Protein AF-A0A545SQ76-F1 (afdb_monomer_lite)

Structure (mmCIF, N/CA/C/O backbone):
data_AF-A0A545SQ76-F1
#
_entry.id   AF-A0A545SQ76-F1
#
loop_
_atom_site.group_PDB
_atom_site.id
_atom_site.type_symbol
_atom_site.label_atom_id
_atom_site.label_alt_id
_atom_site.label_comp_id
_atom_site.label_asym_id
_atom_site.label_entity_id
_atom_site.label_seq_id
_atom_site.pdbx_PDB_ins_code
_atom_site.Cartn_x
_atom_site.Cartn_y
_atom_site.Cartn_z
_atom_site.occupancy
_atom_site.B_iso_or_equiv
_atom_site.auth_seq_id
_atom_site.auth_comp_id
_atom_site.auth_asym_id
_atom_site.auth_atom_id
_atom_site.pdbx_PDB_model_num
ATOM 1 N N . MET A 1 1 ? -4.099 -61.986 16.069 1.00 35.62 1 MET A N 1
ATOM 2 C CA . MET A 1 1 ? -3.518 -62.789 17.165 1.00 35.62 1 MET A CA 1
ATOM 3 C C . MET A 1 1 ? -3.179 -61.836 18.315 1.00 35.62 1 MET A C 1
ATOM 5 O O . MET A 1 1 ? -2.182 -61.141 18.241 1.00 35.62 1 MET A O 1
ATOM 9 N N . PHE A 1 2 ? -4.076 -61.698 19.299 1.00 33.88 2 PHE A N 1
ATOM 10 C CA . PHE A 1 2 ? -3.768 -61.213 20.669 1.00 33.88 2 PHE A CA 1
ATOM 11 C C . PHE A 1 2 ? -3.064 -62.368 21.419 1.00 33.88 2 PHE A C 1
ATOM 13 O O . PHE A 1 2 ? -3.353 -63.493 20.990 1.00 33.88 2 PHE A O 1
ATOM 20 N N . PRO A 1 3 ? -2.221 -62.209 22.487 1.00 52.69 3 PRO A N 1
ATOM 21 C CA . PRO A 1 3 ? -2.632 -61.621 23.790 1.00 52.69 3 PRO A CA 1
ATOM 22 C C . PRO A 1 3 ? -1.561 -61.035 24.793 1.00 52.69 3 PRO A C 1
ATOM 24 O O . PRO A 1 3 ? -0.446 -61.523 24.884 1.00 52.69 3 PRO A O 1
ATOM 27 N N . TRP A 1 4 ? -2.026 -60.127 25.685 1.00 36.06 4 TRP A N 1
ATOM 28 C CA . TRP A 1 4 ? -1.742 -60.000 27.153 1.00 36.06 4 TRP A CA 1
ATOM 29 C C . TRP A 1 4 ? -0.432 -59.314 27.639 1.00 36.06 4 TRP A C 1
ATOM 31 O O . TRP A 1 4 ? 0.639 -59.558 27.112 1.00 36.06 4 TRP A O 1
ATOM 41 N N . LEU A 1 5 ? -0.466 -58.397 28.630 1.00 44.62 5 LEU A N 1
ATOM 42 C CA . LEU A 1 5 ? -0.703 -58.677 30.062 1.00 44.62 5 LEU A CA 1
ATOM 43 C C . LEU A 1 5 ? -1.605 -57.661 30.808 1.00 44.62 5 LEU A C 1
ATOM 45 O O . LEU A 1 5 ? -1.495 -56.447 30.657 1.00 44.62 5 LEU A O 1
ATOM 49 N N . ARG A 1 6 ? -2.448 -58.220 31.687 1.00 43.47 6 ARG A N 1
ATOM 50 C CA . ARG A 1 6 ? -3.178 -57.592 32.810 1.00 43.47 6 ARG A CA 1
ATOM 51 C C . ARG A 1 6 ? -2.177 -57.318 33.967 1.00 43.47 6 ARG A C 1
ATOM 53 O O . ARG A 1 6 ? -1.110 -57.919 33.978 1.00 43.47 6 ARG A O 1
ATOM 60 N N . THR A 1 7 ? -2.417 -56.477 34.984 1.00 44.91 7 THR A N 1
ATOM 61 C CA . THR A 1 7 ? -3.321 -56.766 36.121 1.00 44.91 7 THR A CA 1
ATOM 62 C C . THR A 1 7 ? -3.531 -55.550 37.052 1.00 44.91 7 THR A C 1
ATOM 64 O O . THR A 1 7 ? -2.580 -54.874 37.415 1.00 44.91 7 THR A O 1
ATOM 67 N N . ALA A 1 8 ? -4.806 -55.371 37.429 1.00 44.75 8 ALA A N 1
ATOM 68 C CA . ALA A 1 8 ? -5.454 -54.835 38.641 1.00 44.75 8 ALA A CA 1
ATOM 69 C C . ALA A 1 8 ? -4.819 -53.751 39.534 1.00 44.75 8 ALA A C 1
ATOM 71 O O . ALA A 1 8 ? -3.734 -53.938 40.060 1.00 44.75 8 ALA A O 1
ATOM 72 N N . PHE A 1 9 ? -5.664 -52.801 39.969 1.00 37.34 9 PHE A N 1
ATOM 73 C CA . PHE A 1 9 ? -5.919 -52.599 41.403 1.00 37.34 9 PHE A CA 1
ATOM 74 C C . PHE A 1 9 ? -7.348 -52.088 41.687 1.00 37.34 9 PHE A C 1
ATOM 76 O O . PHE A 1 9 ? -8.102 -51.723 40.792 1.00 37.34 9 PHE A O 1
ATOM 83 N N . LYS A 1 10 ? -7.718 -52.219 42.960 1.00 37.34 10 LYS A N 1
ATOM 84 C CA . LYS A 1 10 ? -9.042 -52.394 43.571 1.00 37.34 10 LYS A CA 1
ATOM 85 C C . LYS A 1 10 ? -10.012 -51.200 43.558 1.00 37.34 10 LYS A C 1
ATOM 87 O O . LYS A 1 10 ? -9.637 -50.055 43.756 1.00 37.34 10 LYS A O 1
ATOM 92 N N . ARG A 1 11 ? -11.291 -51.596 43.514 1.00 44.66 11 ARG A N 1
ATOM 93 C CA . ARG A 1 11 ? -12.493 -51.058 44.186 1.00 44.66 11 ARG A CA 1
ATOM 94 C C . ARG A 1 11 ? -12.254 -49.974 45.255 1.00 44.66 11 ARG A C 1
ATOM 96 O O . ARG A 1 11 ? -11.696 -50.264 46.310 1.00 44.66 11 ARG A O 1
ATOM 103 N N . GLY A 1 12 ? -12.866 -48.813 45.036 1.00 39.78 12 GLY A N 1
ATOM 104 C CA . GLY A 1 12 ? -13.283 -47.852 46.055 1.00 39.78 12 GLY A CA 1
ATOM 105 C C . GLY A 1 12 ? -14.662 -47.323 45.664 1.00 39.78 12 GLY A C 1
ATOM 106 O O . GLY A 1 12 ? -14.876 -46.945 44.518 1.00 39.78 12 GLY A O 1
ATOM 107 N N . CYS A 1 13 ? -15.618 -47.427 46.576 1.00 40.69 13 CYS A N 1
ATOM 108 C CA . CYS A 1 13 ? -17.040 -47.193 46.363 1.00 40.69 13 CYS A CA 1
ATOM 109 C C . CYS A 1 13 ? -17.429 -45.816 46.932 1.00 40.69 13 CYS A C 1
ATOM 111 O O . CYS A 1 13 ? -16.835 -45.390 47.916 1.00 40.69 13 CYS A O 1
ATOM 113 N N . PHE A 1 14 ? -18.470 -45.210 46.350 1.00 37.41 14 PHE A N 1
ATOM 114 C CA . PHE A 1 14 ? -19.243 -44.051 46.828 1.00 37.41 14 PHE A CA 1
ATOM 115 C C . PHE A 1 14 ? -18.558 -42.675 46.884 1.00 37.41 14 PHE A C 1
ATOM 117 O O . PHE A 1 14 ? -17.822 -42.361 47.808 1.00 37.41 14 PHE A O 1
ATOM 124 N N . LEU A 1 15 ? -18.968 -41.784 45.977 1.00 37.50 15 LEU A N 1
ATOM 125 C CA . LEU A 1 15 ? -19.993 -40.776 46.283 1.00 37.50 15 LEU A CA 1
ATOM 126 C C . LEU A 1 15 ? -20.484 -40.163 44.961 1.00 37.50 15 LEU A C 1
ATOM 128 O O . LEU A 1 15 ? -19.721 -39.536 44.231 1.00 37.50 15 LEU A O 1
ATOM 132 N N . VAL A 1 16 ? -21.759 -40.370 44.637 1.00 44.00 16 VAL A N 1
ATOM 133 C CA . VAL A 1 16 ? -22.433 -39.664 43.542 1.00 44.00 16 VAL A CA 1
ATOM 134 C C . VAL A 1 16 ? -22.817 -38.290 44.075 1.00 44.00 16 VAL A C 1
ATOM 136 O O . VAL A 1 16 ? -23.741 -38.178 44.875 1.00 44.00 16 VAL A O 1
ATOM 139 N N . VAL A 1 17 ? -22.116 -37.250 43.632 1.00 42.38 17 VAL A N 1
ATOM 140 C CA . VAL A 1 17 ? -22.637 -35.882 43.678 1.00 42.38 17 VAL A CA 1
ATOM 141 C C . VAL A 1 17 ? -23.048 -35.541 42.254 1.00 42.38 17 VAL A C 1
ATOM 143 O O . VAL A 1 17 ? -22.218 -35.228 41.404 1.00 42.38 17 VAL A O 1
ATOM 146 N N . ALA A 1 18 ? -24.344 -35.664 41.982 1.00 43.59 18 ALA A N 1
ATOM 147 C CA . ALA A 1 18 ? -24.947 -35.132 40.774 1.00 43.59 18 ALA A CA 1
ATOM 148 C C . ALA A 1 18 ? -24.965 -33.601 40.888 1.00 43.59 18 ALA A C 1
ATOM 150 O O . ALA A 1 18 ? -25.912 -33.021 41.412 1.00 43.59 18 ALA A O 1
ATOM 151 N N . ILE A 1 19 ? -23.903 -32.944 40.422 1.00 44.53 19 ILE A N 1
ATOM 152 C CA . ILE A 1 19 ? -23.970 -31.521 40.094 1.00 44.53 19 ILE A CA 1
ATOM 153 C C . ILE A 1 19 ? -24.447 -31.451 38.649 1.00 44.53 19 ILE A C 1
ATOM 155 O O . ILE A 1 19 ? -23.685 -31.647 37.706 1.00 44.53 19 ILE A O 1
ATOM 159 N N . SER A 1 20 ? -25.747 -31.224 38.496 1.00 47.91 20 SER A N 1
ATOM 160 C CA . SER A 1 20 ? -26.370 -30.877 37.227 1.00 47.91 20 SER A CA 1
ATOM 161 C C . SER A 1 20 ? -25.953 -29.456 36.848 1.00 47.91 20 SER A C 1
ATOM 163 O O . SER A 1 20 ? -26.712 -28.509 37.033 1.00 47.91 20 SER A O 1
ATOM 165 N N . THR A 1 21 ? -24.739 -29.283 36.331 1.00 45.75 21 THR A N 1
ATOM 166 C CA . THR A 1 21 ? -24.439 -28.133 35.483 1.00 45.75 21 THR A CA 1
ATOM 167 C C . THR A 1 21 ? -24.848 -28.518 34.075 1.00 45.75 21 THR A C 1
ATOM 169 O O . THR A 1 21 ? -24.132 -29.196 33.341 1.00 45.75 21 THR A O 1
ATOM 172 N N . THR A 1 22 ? -26.043 -28.084 33.687 1.00 48.94 22 THR A N 1
ATOM 173 C CA . THR A 1 22 ? -26.340 -27.846 32.281 1.00 48.94 22 THR A CA 1
ATOM 174 C C . THR A 1 22 ? -25.307 -26.834 31.794 1.00 48.94 22 THR A C 1
ATOM 176 O O . THR A 1 22 ? -25.507 -25.624 31.897 1.00 48.94 22 THR A O 1
ATOM 179 N N . LEU A 1 23 ? -24.166 -27.324 31.310 1.00 46.34 23 LEU A N 1
ATOM 180 C CA . LEU A 1 23 ? -23.359 -26.611 30.338 1.00 46.34 23 LEU A CA 1
ATOM 181 C C . LEU A 1 23 ? -24.271 -26.493 29.122 1.00 46.34 23 LEU A C 1
ATOM 183 O O . LEU A 1 23 ? -24.299 -27.359 28.255 1.00 46.34 23 LEU A O 1
ATOM 187 N N . GLY A 1 24 ? -25.125 -25.471 29.137 1.00 42.06 24 GLY A N 1
ATOM 188 C CA . GLY A 1 24 ? -25.732 -24.955 27.933 1.00 42.06 24 GLY A CA 1
ATOM 189 C C . GLY A 1 24 ? -24.563 -24.485 27.097 1.00 42.06 24 GLY A C 1
ATOM 190 O O . GLY A 1 24 ? -23.888 -23.522 27.456 1.00 42.06 24 GLY A O 1
ATOM 191 N N . TRP A 1 25 ? -24.266 -25.224 26.036 1.00 45.22 25 TRP A N 1
ATOM 192 C CA . TRP A 1 25 ? -23.389 -24.739 24.991 1.00 45.22 25 TRP A CA 1
ATOM 193 C C . TRP A 1 25 ? -24.169 -23.586 24.378 1.00 45.22 25 TRP A C 1
ATOM 195 O O . TRP A 1 25 ? -25.043 -23.790 23.541 1.00 45.22 25 TRP A O 1
ATOM 205 N N . ALA A 1 26 ? -23.940 -22.379 24.891 1.00 45.69 26 ALA A N 1
ATOM 206 C CA . ALA A 1 26 ? -24.321 -21.175 24.196 1.00 45.69 26 ALA A CA 1
ATOM 207 C C . ALA A 1 26 ? -23.482 -21.184 22.920 1.00 45.69 26 ALA A C 1
ATOM 209 O O . ALA A 1 26 ? -22.328 -20.763 22.904 1.00 45.69 26 ALA A O 1
ATOM 210 N N . THR A 1 27 ? -24.046 -21.754 21.858 1.00 46.34 27 THR A N 1
ATOM 211 C CA . THR A 1 27 ? -23.655 -21.434 20.498 1.00 46.34 27 THR A CA 1
ATOM 212 C C . THR A 1 27 ? -23.908 -19.944 20.370 1.00 46.34 27 THR A C 1
ATOM 214 O O . THR A 1 27 ? -25.040 -19.527 20.132 1.00 46.34 27 THR A O 1
ATOM 217 N N . VAL A 1 28 ? -22.888 -19.131 20.636 1.00 51.94 28 VAL A N 1
ATOM 218 C CA . VAL A 1 28 ? -22.907 -17.741 20.203 1.00 51.94 28 VAL A CA 1
ATOM 219 C C . VAL A 1 28 ? -22.989 -17.847 18.686 1.00 51.94 28 VAL A C 1
ATOM 221 O O . VAL A 1 28 ? -22.061 -18.399 18.088 1.00 51.94 28 VAL A O 1
ATOM 224 N N . PRO A 1 29 ? -24.099 -17.444 18.044 1.00 44.28 29 PRO A N 1
ATOM 225 C CA . PRO A 1 29 ? -24.057 -17.305 16.609 1.00 44.28 29 PRO A CA 1
ATOM 226 C C . PRO A 1 29 ? -22.996 -16.238 16.374 1.00 44.28 29 PRO A C 1
ATOM 228 O O . PRO A 1 29 ? -23.141 -15.104 16.833 1.00 44.28 29 PRO A O 1
ATOM 231 N N . LEU A 1 30 ? -21.894 -16.623 15.730 1.00 43.84 30 LEU A N 1
ATOM 232 C CA . LEU A 1 30 ? -21.011 -15.672 15.083 1.00 43.84 30 LEU A CA 1
ATOM 233 C C . LEU A 1 30 ? -21.893 -15.056 13.997 1.00 43.84 30 LEU A C 1
ATOM 235 O O . LEU A 1 30 ? -22.029 -15.604 12.906 1.00 43.84 30 LEU A O 1
ATOM 239 N N . ALA A 1 31 ? -22.664 -14.037 14.381 1.00 45.66 31 ALA A N 1
ATOM 240 C CA . ALA A 1 31 ? -23.489 -13.292 13.465 1.00 45.66 31 ALA A CA 1
ATOM 241 C C . ALA A 1 31 ? -22.515 -12.810 12.402 1.00 45.66 31 ALA A C 1
ATOM 243 O O . ALA A 1 31 ? -21.579 -12.078 12.724 1.00 45.66 31 ALA A O 1
ATOM 244 N N . ALA A 1 32 ? -22.693 -13.307 11.178 1.00 44.16 32 ALA A N 1
ATOM 245 C CA . ALA A 1 32 ? -22.115 -12.704 9.998 1.00 44.16 32 ALA A CA 1
ATOM 246 C C . ALA A 1 32 ? -22.441 -11.215 10.111 1.00 44.16 32 ALA A C 1
ATOM 248 O O . ALA A 1 32 ? -23.610 -10.832 10.010 1.00 44.16 32 ALA A O 1
ATOM 249 N N . GLN A 1 33 ? -21.450 -10.409 10.497 1.00 47.09 33 GLN A N 1
ATOM 250 C CA . GLN A 1 33 ? -21.622 -8.971 10.561 1.00 47.09 33 GLN A CA 1
ATOM 251 C C . GLN A 1 33 ? -21.964 -8.563 9.135 1.00 47.09 33 GLN A C 1
ATOM 253 O O . GLN A 1 33 ? -21.245 -8.889 8.194 1.00 47.09 33 GLN A O 1
ATOM 258 N N . ALA A 1 34 ? -23.170 -8.029 8.983 1.00 46.03 34 ALA A N 1
ATOM 259 C CA . ALA A 1 34 ? -23.780 -7.800 7.693 1.00 46.03 34 ALA A CA 1
ATOM 260 C C . ALA A 1 34 ? -22.880 -6.899 6.841 1.00 46.03 34 ALA A C 1
ATOM 262 O O . ALA A 1 34 ? -22.374 -5.888 7.322 1.00 46.03 34 ALA A O 1
ATOM 263 N N . ALA A 1 35 ? -22.750 -7.233 5.558 1.00 51.41 35 ALA A N 1
ATOM 264 C CA . ALA A 1 35 ? -22.044 -6.430 4.561 1.00 51.41 35 ALA A CA 1
ATOM 265 C C . ALA A 1 35 ? -22.536 -4.961 4.471 1.00 51.41 35 ALA A C 1
ATOM 267 O O . ALA A 1 35 ? -21.846 -4.124 3.897 1.00 51.41 35 ALA A O 1
ATOM 268 N N . ASP A 1 36 ? -23.686 -4.629 5.073 1.00 53.91 36 ASP A N 1
ATOM 269 C CA . ASP A 1 36 ? -24.273 -3.282 5.124 1.00 53.91 36 ASP A CA 1
ATOM 270 C C . ASP A 1 36 ? -23.586 -2.317 6.117 1.00 53.91 36 ASP A C 1
ATOM 272 O O . ASP A 1 36 ? -23.945 -1.141 6.164 1.00 53.91 36 ASP A O 1
ATOM 276 N N . SER A 1 37 ? -22.620 -2.771 6.929 1.00 77.50 37 SER A N 1
ATOM 277 C CA . SER A 1 37 ? -21.894 -1.906 7.880 1.00 77.50 37 SER A CA 1
ATOM 278 C C . SER A 1 37 ? -20.488 -1.500 7.435 1.00 77.50 37 SER A C 1
ATOM 280 O O . SER A 1 37 ? -19.795 -0.815 8.188 1.00 77.50 37 SER A O 1
ATOM 282 N N . CYS A 1 38 ? -20.037 -1.924 6.253 1.00 86.81 38 CYS A N 1
ATOM 283 C CA . CYS A 1 38 ? -18.713 -1.544 5.774 1.00 86.81 38 CYS A CA 1
ATOM 284 C C . CYS A 1 38 ? -18.670 -0.054 5.393 1.00 86.81 38 CYS A C 1
ATOM 286 O O . CYS A 1 38 ? -19.652 0.479 4.871 1.00 86.81 38 CYS A O 1
ATOM 288 N N . PRO A 1 39 ? -17.541 0.636 5.627 1.00 87.25 39 PRO A N 1
ATOM 289 C CA . PRO A 1 39 ? -17.392 2.011 5.179 1.00 87.25 39 PRO A CA 1
ATOM 290 C C . PRO A 1 39 ? -17.438 2.099 3.643 1.00 87.25 39 PRO A C 1
ATOM 292 O O . PRO A 1 39 ? -16.968 1.201 2.943 1.00 87.25 39 PRO A O 1
ATOM 295 N N . ASP A 1 40 ? -17.980 3.201 3.117 1.00 87.56 40 ASP A N 1
ATOM 296 C CA . ASP A 1 40 ? -18.009 3.486 1.675 1.00 87.56 40 ASP A CA 1
ATOM 297 C C . ASP A 1 40 ? -16.582 3.741 1.160 1.00 87.56 40 ASP A C 1
ATOM 299 O O . ASP A 1 40 ? -16.024 4.824 1.329 1.00 87.56 40 ASP A O 1
ATOM 303 N N . TYR A 1 41 ? -15.958 2.718 0.572 1.00 85.44 41 TYR A N 1
ATOM 304 C CA . TYR A 1 41 ? -14.576 2.782 0.106 1.00 85.44 41 TYR A CA 1
ATOM 305 C C . TYR A 1 41 ? -14.486 3.305 -1.337 1.00 85.44 41 TYR A C 1
ATOM 307 O O . TYR A 1 41 ? -14.623 2.563 -2.314 1.00 85.44 41 TYR A O 1
ATOM 315 N N . ARG A 1 42 ? -14.203 4.603 -1.485 1.00 86.62 42 ARG A N 1
ATOM 316 C CA . ARG A 1 42 ? -14.292 5.319 -2.775 1.00 86.62 42 ARG A CA 1
ATOM 317 C C . ARG A 1 42 ? -13.074 5.189 -3.690 1.00 86.62 42 ARG A C 1
ATOM 319 O O . ARG A 1 42 ? -13.119 5.605 -4.847 1.00 86.62 42 ARG A O 1
ATOM 326 N N . TRP A 1 43 ? -11.990 4.582 -3.213 1.00 87.50 43 TRP A N 1
ATOM 327 C CA . TRP A 1 43 ? -10.702 4.525 -3.919 1.00 87.50 43 TRP A CA 1
ATOM 328 C C . TRP A 1 43 ? -10.463 3.225 -4.692 1.00 87.50 43 TRP A C 1
ATOM 330 O O . TRP A 1 43 ? -9.331 2.923 -5.081 1.00 87.50 43 TRP A O 1
ATOM 340 N N . SER A 1 44 ? -11.513 2.439 -4.946 1.00 84.88 44 SER A N 1
ATOM 341 C CA . SER A 1 44 ? -11.409 1.153 -5.651 1.00 84.88 44 SER A CA 1
ATOM 342 C C . SER A 1 44 ? -10.733 1.281 -7.022 1.00 84.88 44 SER A C 1
ATOM 344 O O . SER A 1 44 ? -9.918 0.439 -7.387 1.00 84.88 44 SER A O 1
ATOM 346 N N . GLY A 1 45 ? -10.969 2.376 -7.754 1.00 82.62 45 GLY A N 1
ATOM 347 C CA . GLY A 1 45 ? -10.311 2.642 -9.040 1.00 82.62 45 GLY A CA 1
ATOM 348 C C . GLY A 1 45 ? -8.783 2.783 -8.960 1.00 82.62 45 GLY A C 1
ATOM 349 O O . GLY A 1 45 ? -8.095 2.489 -9.936 1.00 82.62 45 GLY A O 1
ATOM 350 N N . PHE A 1 46 ? -8.245 3.186 -7.805 1.00 84.12 46 PHE A N 1
ATOM 351 C CA . PHE A 1 46 ? -6.808 3.380 -7.588 1.00 84.12 46 PHE A CA 1
ATOM 352 C C . PHE A 1 46 ? -6.139 2.156 -6.968 1.00 84.12 46 PHE A C 1
ATOM 354 O O . PHE A 1 46 ? -4.978 1.882 -7.265 1.00 84.12 46 PHE A O 1
ATOM 361 N N . THR A 1 47 ? -6.873 1.382 -6.170 1.00 87.81 47 THR A N 1
ATOM 362 C CA . THR A 1 47 ? -6.365 0.196 -5.462 1.00 87.81 47 THR A CA 1
ATOM 363 C C . THR A 1 47 ? -6.555 -1.113 -6.229 1.00 87.81 47 THR A C 1
ATOM 365 O O . THR A 1 47 ? -5.868 -2.090 -5.943 1.00 87.81 47 THR A O 1
ATOM 368 N N . ASN A 1 48 ? -7.396 -1.133 -7.268 1.00 86.12 48 ASN A N 1
ATOM 369 C CA . ASN A 1 48 ? -7.609 -2.313 -8.106 1.00 86.12 48 ASN A CA 1
ATOM 370 C C . ASN A 1 48 ? -6.314 -2.746 -8.849 1.00 86.12 48 ASN A C 1
ATOM 372 O O . ASN A 1 48 ? -5.556 -1.882 -9.319 1.00 86.12 48 ASN A O 1
ATOM 376 N N . PRO A 1 49 ? -6.054 -4.066 -8.990 1.00 82.25 49 PRO A N 1
ATOM 377 C CA . PRO A 1 49 ? -4.962 -4.617 -9.809 1.00 82.25 49 PRO A CA 1
ATOM 378 C C . PRO A 1 49 ? -4.937 -4.143 -11.267 1.00 82.25 49 PRO A C 1
ATOM 380 O O . PRO A 1 49 ? -3.871 -4.102 -11.884 1.00 82.25 49 PRO A O 1
ATOM 383 N N . GLY A 1 50 ? -6.092 -3.821 -11.852 1.00 85.00 50 GLY A N 1
ATOM 384 C CA . GLY A 1 50 ? -6.202 -3.553 -13.282 1.00 85.00 50 GLY A CA 1
ATOM 385 C C . GLY A 1 50 ? -5.702 -4.753 -14.109 1.00 85.00 50 GLY A C 1
ATOM 386 O O . GLY A 1 50 ? -6.160 -5.870 -13.878 1.00 85.00 50 GLY A O 1
ATOM 387 N N . PRO A 1 51 ? -4.777 -4.563 -15.072 1.00 84.56 51 PRO A N 1
ATOM 388 C CA . PRO A 1 51 ? -4.273 -5.643 -15.926 1.00 84.56 51 PRO A CA 1
ATOM 389 C C . PRO A 1 51 ? -3.158 -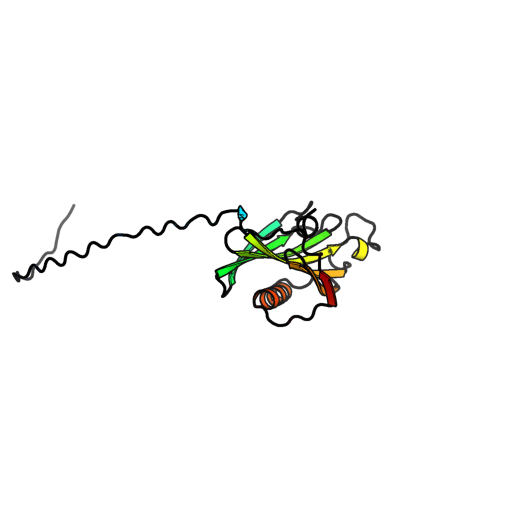6.491 -15.281 1.00 84.56 51 PRO A C 1
ATOM 391 O O . PRO A 1 51 ? -2.574 -7.337 -15.963 1.00 84.56 51 PRO A O 1
ATOM 394 N N . GLN A 1 52 ? -2.787 -6.236 -14.022 1.00 88.00 52 GLN A N 1
ATOM 395 C CA . GLN A 1 52 ? -1.742 -6.997 -13.338 1.00 88.00 52 GLN A CA 1
ATOM 396 C C . GLN A 1 52 ? -2.293 -8.259 -12.678 1.00 88.00 52 GLN A C 1
ATOM 398 O O . GLN A 1 52 ? -3.342 -8.250 -12.039 1.00 88.00 52 GLN A O 1
ATOM 403 N N . GLU A 1 53 ? -1.519 -9.336 -12.772 1.00 90.88 53 GLU A N 1
ATOM 404 C CA . GLU A 1 53 ? -1.683 -10.494 -11.898 1.00 90.88 53 GLU A CA 1
ATOM 405 C C . GLU A 1 53 ? -1.320 -10.104 -10.460 1.00 90.88 53 GLU A C 1
ATOM 407 O O . GLU A 1 53 ? -0.451 -9.255 -10.247 1.00 90.88 53 GLU A O 1
ATOM 412 N N . PHE A 1 54 ? -1.950 -10.732 -9.471 1.00 94.56 54 PHE A N 1
ATOM 413 C CA . PHE A 1 54 ? -1.650 -10.496 -8.062 1.00 94.56 54 PHE A CA 1
ATOM 414 C C . PHE A 1 54 ? -1.749 -11.787 -7.255 1.00 94.56 54 PHE A C 1
ATOM 416 O O . PHE A 1 54 ? -2.410 -12.746 -7.657 1.00 94.56 54 PHE A O 1
ATOM 423 N N . LYS A 1 55 ? -1.088 -11.800 -6.101 1.00 96.19 55 LYS A N 1
ATOM 424 C CA . LYS A 1 55 ? -1.194 -12.868 -5.109 1.00 96.19 55 LYS A CA 1
ATOM 425 C C . LYS A 1 55 ? -1.181 -12.279 -3.706 1.00 96.19 55 LYS A C 1
ATOM 427 O O . LYS A 1 55 ? -0.342 -11.432 -3.407 1.00 96.19 55 LYS A O 1
ATOM 432 N N . VAL A 1 56 ? -2.076 -12.761 -2.853 1.00 96.06 56 VAL A N 1
ATOM 433 C CA . VAL A 1 56 ? -1.952 -12.569 -1.405 1.00 96.06 56 VAL A CA 1
ATOM 434 C C . VAL A 1 56 ? -0.848 -13.510 -0.933 1.00 96.06 56 VAL A C 1
ATOM 436 O O . VAL A 1 56 ? -0.889 -14.702 -1.246 1.00 96.06 56 VAL A O 1
ATOM 439 N N . VAL A 1 57 ? 0.178 -12.978 -0.276 1.00 96.56 57 VAL A N 1
ATOM 440 C CA . VAL A 1 57 ? 1.342 -13.767 0.165 1.00 96.56 57 VAL A CA 1
ATOM 441 C C . VAL A 1 57 ? 1.401 -13.966 1.664 1.00 96.56 57 VAL A C 1
ATOM 44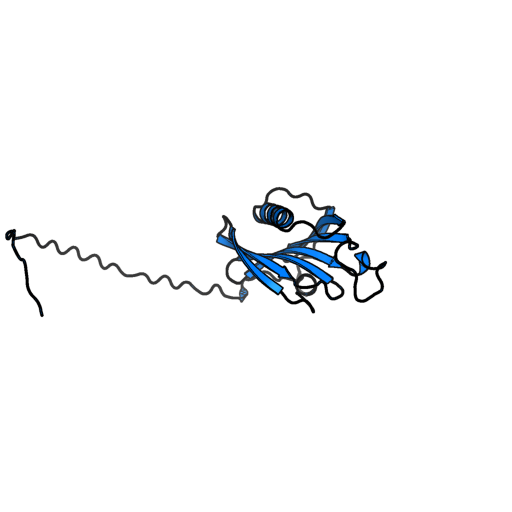3 O O . VAL A 1 57 ? 2.021 -14.931 2.100 1.00 96.56 57 VAL A O 1
ATOM 446 N N . ASP A 1 58 ? 0.763 -13.085 2.426 1.00 95.69 58 ASP A N 1
ATOM 447 C CA . ASP A 1 58 ? 0.747 -13.156 3.879 1.00 95.69 58 ASP A CA 1
ATOM 448 C C . ASP A 1 58 ? -0.462 -12.404 4.448 1.00 95.69 58 ASP A C 1
ATOM 450 O O . ASP A 1 58 ? -1.073 -11.575 3.762 1.00 95.69 58 ASP A O 1
ATOM 454 N N . ALA A 1 59 ? -0.791 -12.701 5.702 1.00 94.88 59 ALA A N 1
ATOM 455 C CA . ALA A 1 59 ? -1.838 -12.035 6.459 1.00 94.88 59 ALA A CA 1
ATOM 456 C C . ALA A 1 59 ? -1.405 -11.866 7.921 1.00 94.88 59 ALA A C 1
ATOM 458 O O . ALA A 1 59 ? -1.000 -12.821 8.586 1.00 94.88 59 ALA A O 1
ATOM 459 N N . TYR A 1 60 ? -1.501 -10.638 8.428 1.00 91.88 60 TYR A N 1
ATOM 460 C CA . TYR A 1 60 ? -1.029 -10.276 9.760 1.00 91.88 60 TYR A CA 1
ATOM 461 C C . TYR A 1 60 ? -2.190 -9.800 10.633 1.00 91.88 60 TYR A C 1
ATOM 463 O O . TYR A 1 60 ? -2.854 -8.826 10.270 1.00 91.88 60 TYR A O 1
ATOM 471 N N . PRO A 1 61 ? -2.433 -10.407 11.807 1.00 91.50 61 PRO A N 1
ATOM 472 C CA . PRO A 1 61 ? -3.397 -9.858 12.747 1.00 91.50 61 PRO A CA 1
ATOM 473 C C . PRO A 1 61 ? -2.860 -8.553 13.349 1.00 91.50 61 PRO A C 1
ATOM 475 O O . PRO A 1 61 ? -1.680 -8.443 13.687 1.00 91.50 61 PRO A O 1
ATOM 478 N N . THR A 1 62 ? -3.740 -7.579 13.551 1.00 85.00 62 THR A N 1
ATOM 479 C CA . THR A 1 62 ? -3.446 -6.358 14.306 1.00 85.00 62 THR A CA 1
ATOM 480 C C . THR A 1 62 ? -4.020 -6.454 15.719 1.00 85.00 62 THR A C 1
ATOM 482 O O . THR A 1 62 ? -4.913 -7.251 16.016 1.00 85.00 62 THR A O 1
ATOM 485 N N . SER A 1 63 ? -3.540 -5.598 16.623 1.00 76.38 63 SER A N 1
ATOM 486 C CA . SER A 1 63 ? -3.986 -5.558 18.025 1.00 76.38 63 SER A CA 1
ATOM 487 C C . SER A 1 63 ? -5.464 -5.188 18.210 1.00 76.38 63 SER A C 1
ATOM 489 O O . SER A 1 63 ? -5.982 -5.300 19.320 1.00 76.38 63 SER A O 1
ATOM 491 N N . ARG A 1 64 ? -6.154 -4.763 17.144 1.00 77.62 64 ARG A N 1
ATOM 492 C CA . ARG A 1 64 ? -7.553 -4.308 17.165 1.00 77.62 64 ARG A CA 1
ATOM 493 C C . ARG A 1 64 ? -8.543 -5.317 16.592 1.00 77.62 64 ARG A C 1
ATOM 495 O O . ARG A 1 64 ? -9.672 -4.949 16.299 1.00 77.62 64 ARG A O 1
ATOM 502 N N . GLY A 1 65 ? -8.129 -6.571 16.411 1.00 82.88 65 GLY A N 1
ATOM 503 C CA . GLY A 1 65 ? -8.978 -7.586 15.780 1.00 82.88 65 GLY A CA 1
ATOM 504 C C . GLY A 1 65 ? -9.178 -7.354 14.281 1.00 82.88 65 GLY A C 1
ATOM 505 O O . GLY A 1 65 ? -10.132 -7.872 13.709 1.00 82.88 65 GLY A O 1
ATOM 506 N N . ARG A 1 66 ? -8.284 -6.578 13.658 1.00 91.44 66 ARG A N 1
ATOM 507 C CA . ARG A 1 66 ? -8.204 -6.411 12.207 1.00 91.44 66 ARG A CA 1
ATOM 508 C C . ARG A 1 66 ? -7.120 -7.312 11.641 1.00 91.44 66 ARG A C 1
ATOM 510 O O . ARG A 1 66 ? -6.261 -7.795 12.378 1.00 91.44 66 ARG A O 1
ATOM 517 N N . GLU A 1 67 ? -7.141 -7.508 10.336 1.00 95.19 67 GLU A N 1
ATOM 518 C CA . GLU A 1 67 ? -6.152 -8.305 9.619 1.00 95.19 67 GLU A CA 1
ATOM 519 C C . GLU A 1 67 ? -5.597 -7.504 8.446 1.00 95.19 67 GLU A C 1
ATOM 521 O O . GLU A 1 67 ? -6.353 -6.855 7.731 1.00 95.19 67 GLU A O 1
ATOM 526 N N . VAL A 1 68 ? -4.282 -7.529 8.243 1.00 96.56 68 VAL A N 1
ATOM 527 C CA . VAL A 1 68 ? -3.642 -6.888 7.096 1.00 96.56 68 VAL A CA 1
ATOM 528 C C . VAL A 1 68 ? -3.187 -7.941 6.107 1.00 96.56 68 VAL A C 1
ATOM 530 O O . VAL A 1 68 ? -2.350 -8.773 6.439 1.00 96.56 68 VAL A O 1
ATOM 533 N N . HIS A 1 69 ? -3.701 -7.878 4.885 1.00 97.25 69 HIS A N 1
ATOM 534 C CA . HIS A 1 69 ? -3.311 -8.763 3.791 1.00 97.25 69 HIS A CA 1
ATOM 535 C C . HIS A 1 69 ? -2.197 -8.116 2.980 1.00 97.25 69 HIS A C 1
ATOM 537 O O . HIS A 1 69 ? -2.354 -6.996 2.488 1.00 97.25 69 HIS A O 1
ATOM 543 N N . GLU A 1 70 ? -1.087 -8.828 2.811 1.00 97.81 70 GLU A N 1
ATOM 544 C CA . GLU A 1 70 ? 0.006 -8.424 1.932 1.00 97.81 70 GLU A CA 1
ATOM 545 C C . GLU A 1 70 ? -0.192 -9.010 0.536 1.00 97.81 70 GLU A C 1
ATOM 547 O O . GLU A 1 70 ? -0.269 -10.226 0.344 1.00 97.81 70 GLU A O 1
ATOM 552 N N . VAL A 1 71 ? -0.238 -8.130 -0.458 1.00 97.19 71 VAL A N 1
ATOM 553 C CA . VAL A 1 71 ? -0.486 -8.470 -1.853 1.00 97.19 71 VAL A CA 1
ATOM 554 C C . VAL A 1 71 ? 0.714 -8.072 -2.698 1.00 97.19 71 VAL A C 1
ATOM 556 O O . VAL A 1 71 ? 1.108 -6.906 -2.741 1.00 97.19 71 VAL A O 1
ATOM 559 N N . LEU A 1 72 ? 1.273 -9.042 -3.422 1.00 95.44 72 LEU A N 1
ATOM 560 C CA . LEU A 1 72 ? 2.312 -8.802 -4.419 1.00 95.44 72 LEU A CA 1
ATOM 561 C C . LEU A 1 72 ? 1.700 -8.817 -5.811 1.00 95.44 72 LEU A C 1
ATOM 563 O O . LEU A 1 72 ? 0.954 -9.736 -6.159 1.00 95.44 72 LEU A O 1
ATOM 567 N N . PHE A 1 73 ? 2.082 -7.845 -6.629 1.00 92.06 73 PHE A N 1
ATOM 568 C CA . PHE A 1 73 ? 1.670 -7.796 -8.024 1.00 92.06 73 PHE A CA 1
ATOM 569 C C . PHE A 1 73 ? 2.758 -8.371 -8.930 1.00 92.06 73 PHE A C 1
ATOM 571 O O . PHE A 1 73 ? 3.960 -8.221 -8.686 1.00 92.06 73 PHE A O 1
ATOM 578 N N . GLY A 1 74 ? 2.310 -9.050 -9.985 1.00 82.44 74 GLY A N 1
ATOM 579 C CA . GLY A 1 74 ? 3.129 -9.498 -11.104 1.00 82.44 74 GLY A CA 1
ATOM 580 C C . GLY A 1 74 ? 3.666 -8.319 -11.926 1.00 82.44 74 GLY A C 1
ATOM 581 O O . GLY A 1 74 ? 3.517 -7.165 -11.514 1.00 82.44 74 GLY A O 1
ATOM 582 N N . PRO A 1 75 ? 4.299 -8.579 -13.087 1.00 82.94 75 PRO A N 1
ATOM 583 C CA . PRO A 1 75 ? 5.013 -7.558 -13.853 1.00 82.94 75 PRO A CA 1
ATOM 584 C C . PRO A 1 75 ? 4.216 -6.258 -13.993 1.00 82.94 75 PRO A C 1
ATOM 586 O O . PRO A 1 75 ? 3.007 -6.297 -14.227 1.00 82.94 75 PRO A O 1
ATOM 589 N N . LEU A 1 76 ? 4.892 -5.116 -13.844 1.00 81.88 76 LEU A N 1
ATOM 590 C CA . LEU A 1 76 ? 4.250 -3.802 -13.895 1.00 81.88 76 LEU A CA 1
ATOM 591 C C . LEU A 1 76 ? 3.537 -3.615 -15.235 1.00 81.88 76 LEU A C 1
ATOM 593 O O . LEU A 1 76 ? 4.168 -3.648 -16.291 1.00 81.88 76 LEU A O 1
ATOM 597 N N . LYS A 1 77 ? 2.220 -3.407 -15.188 1.00 80.44 77 LYS A N 1
ATOM 598 C CA . LYS A 1 77 ? 1.372 -3.236 -16.372 1.00 80.44 77 LYS A CA 1
ATOM 599 C C . LYS A 1 77 ? 0.327 -2.154 -16.131 1.00 80.44 77 LYS A C 1
ATOM 601 O O . LYS A 1 77 ? -0.229 -2.039 -15.044 1.00 80.44 77 LYS A O 1
ATOM 606 N N . GLY A 1 78 ? 0.014 -1.410 -17.187 1.00 77.06 78 GLY A N 1
ATOM 607 C CA . GLY A 1 78 ? -1.027 -0.387 -17.172 1.00 77.06 78 GLY A CA 1
ATOM 608 C C . GLY A 1 78 ? -0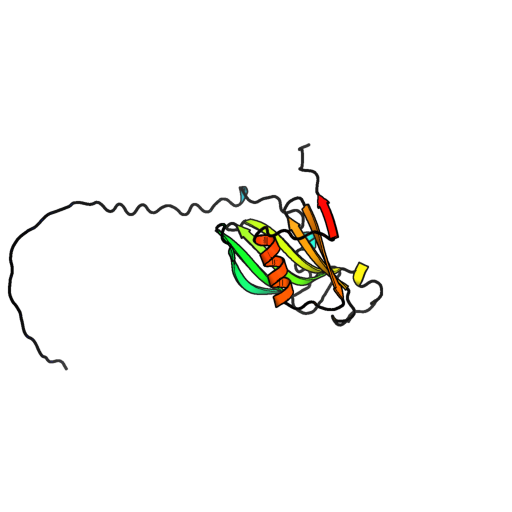.604 0.950 -16.558 1.00 77.06 78 GLY A C 1
ATOM 609 O O . GLY A 1 78 ? 0.544 1.165 -16.168 1.00 77.06 78 GLY A O 1
ATOM 610 N N . LYS A 1 79 ? -1.574 1.870 -16.511 1.00 75.06 79 LYS A N 1
ATOM 611 C CA . LYS A 1 79 ? -1.398 3.277 -16.113 1.00 75.06 79 LYS A CA 1
ATOM 612 C C . LYS A 1 79 ? -1.128 3.464 -14.612 1.00 75.06 79 LYS A C 1
ATOM 614 O O . LYS A 1 79 ? -0.557 4.480 -14.237 1.00 75.06 79 LYS A O 1
ATOM 619 N N . TYR A 1 80 ? -1.552 2.516 -13.779 1.00 78.75 80 TYR A N 1
ATOM 620 C CA . TYR A 1 80 ? -1.492 2.571 -12.312 1.00 78.75 80 TYR A CA 1
ATOM 621 C C . TYR A 1 80 ? -0.832 1.304 -11.770 1.00 78.75 80 TYR A C 1
ATOM 623 O O . TYR A 1 80 ? -1.447 0.541 -11.018 1.00 78.75 80 TYR A O 1
ATOM 631 N N . ALA A 1 81 ? 0.387 1.048 -12.244 1.00 86.19 81 ALA A N 1
ATOM 632 C CA . ALA A 1 81 ? 1.086 -0.188 -11.958 1.00 86.19 81 ALA A CA 1
ATOM 633 C C . ALA A 1 81 ? 1.497 -0.246 -10.480 1.00 86.19 81 ALA A C 1
ATOM 635 O O . ALA A 1 81 ? 2.022 0.723 -9.939 1.00 86.19 81 ALA A O 1
ATOM 636 N N . LYS A 1 82 ? 1.280 -1.380 -9.824 1.00 90.31 82 LYS A N 1
ATOM 637 C CA . LYS A 1 82 ? 1.564 -1.604 -8.404 1.00 90.31 82 LYS A CA 1
ATOM 638 C C . LYS A 1 82 ? 2.689 -2.606 -8.245 1.00 90.31 82 LYS A C 1
ATOM 640 O O . LYS A 1 82 ? 2.798 -3.550 -9.025 1.00 90.31 82 LYS A O 1
ATOM 645 N N . ALA A 1 83 ? 3.511 -2.398 -7.229 1.00 92.69 83 ALA A N 1
ATOM 646 C CA . ALA A 1 83 ? 4.466 -3.385 -6.754 1.00 92.69 83 ALA A CA 1
ATOM 647 C C . ALA A 1 83 ? 3.855 -4.194 -5.606 1.00 92.69 83 ALA A C 1
ATOM 649 O O . ALA A 1 83 ? 3.849 -5.426 -5.663 1.00 92.69 83 ALA A O 1
ATOM 650 N N . TYR A 1 84 ? 3.320 -3.491 -4.604 1.00 95.75 84 TYR A N 1
ATOM 651 C CA . TYR A 1 84 ? 2.815 -4.065 -3.360 1.00 95.75 84 TYR A CA 1
ATOM 652 C C . TYR A 1 84 ? 1.543 -3.350 -2.916 1.00 95.75 84 TYR A C 1
ATOM 654 O O . TYR A 1 84 ? 1.353 -2.167 -3.204 1.00 95.75 84 TYR A O 1
ATOM 662 N N . LEU A 1 85 ? 0.697 -4.057 -2.181 1.00 97.19 85 LEU A N 1
ATOM 663 C CA . LEU A 1 85 ? -0.463 -3.484 -1.516 1.00 97.19 85 LEU A CA 1
ATOM 664 C C . LEU A 1 85 ? -0.649 -4.171 -0.169 1.00 97.19 85 LEU A C 1
ATOM 666 O O . LEU A 1 85 ? -0.560 -5.392 -0.077 1.00 97.19 85 LEU A O 1
ATOM 670 N N . PHE A 1 86 ? -0.913 -3.378 0.859 1.00 97.75 86 PHE A N 1
ATOM 671 C CA . PHE A 1 86 ? -1.247 -3.847 2.194 1.00 97.75 86 PHE A CA 1
ATOM 672 C C . PHE A 1 86 ? -2.665 -3.378 2.506 1.00 97.75 86 PHE A C 1
ATOM 674 O O . PHE A 1 86 ? -2.912 -2.173 2.546 1.00 97.75 86 PHE A O 1
ATOM 681 N N . ALA A 1 87 ? -3.601 -4.309 2.664 1.00 97.00 87 ALA A N 1
ATOM 682 C CA . ALA A 1 87 ? -5.016 -4.010 2.882 1.00 97.00 87 ALA A CA 1
ATOM 683 C C . ALA A 1 87 ? -5.436 -4.422 4.291 1.00 97.00 87 ALA A C 1
ATOM 685 O O . ALA A 1 87 ? -5.343 -5.598 4.626 1.00 97.00 87 ALA A O 1
ATOM 686 N N . GLU A 1 88 ? -5.892 -3.470 5.103 1.00 95.81 88 GLU A N 1
ATOM 687 C CA . GLU A 1 88 ? -6.435 -3.730 6.435 1.00 95.81 88 GLU A CA 1
ATOM 688 C C . GLU A 1 88 ? -7.941 -4.004 6.351 1.00 95.81 88 GLU A C 1
ATOM 690 O O . GLU A 1 88 ? -8.704 -3.167 5.861 1.00 95.81 88 GLU A O 1
ATOM 695 N N . PHE A 1 89 ? -8.359 -5.147 6.885 1.00 94.31 89 PHE A N 1
ATOM 696 C CA . PHE A 1 89 ? -9.740 -5.601 6.954 1.00 94.31 89 PHE A CA 1
ATOM 697 C C . PHE A 1 89 ? -10.231 -5.719 8.397 1.00 94.31 89 PHE A C 1
ATOM 699 O O . PHE A 1 89 ? -9.491 -6.121 9.296 1.00 94.31 89 PHE A O 1
ATOM 706 N N . GLU A 1 90 ? -11.507 -5.416 8.611 1.00 92.75 90 GLU A N 1
ATOM 707 C CA . GLU A 1 90 ? -12.251 -5.723 9.833 1.00 92.75 90 GLU A CA 1
ATOM 708 C C . GLU A 1 90 ? -13.412 -6.652 9.456 1.00 92.75 90 GLU A C 1
ATOM 710 O O . GLU A 1 90 ? -14.392 -6.223 8.846 1.00 92.75 90 GLU A O 1
ATOM 715 N N . GLY A 1 91 ? -13.261 -7.953 9.726 1.00 89.75 91 GLY A N 1
ATOM 716 C CA . GLY A 1 91 ? -14.109 -8.968 9.093 1.00 89.75 91 GLY A CA 1
ATOM 717 C C . GLY A 1 91 ? -13.933 -8.941 7.571 1.00 89.75 91 GLY A C 1
ATOM 718 O O . GLY A 1 91 ? -12.807 -9.002 7.086 1.00 89.75 91 GLY A O 1
ATOM 719 N N . ASP A 1 92 ? -15.033 -8.794 6.833 1.00 89.62 92 ASP A N 1
ATOM 720 C CA . ASP A 1 92 ? -15.021 -8.668 5.366 1.00 89.62 92 ASP A CA 1
ATOM 721 C C . ASP A 1 92 ? -14.937 -7.202 4.884 1.00 89.62 92 ASP A C 1
ATOM 723 O O . ASP A 1 92 ? -14.919 -6.934 3.681 1.00 89.62 92 ASP A O 1
ATOM 727 N N . CYS A 1 93 ? -14.892 -6.229 5.803 1.00 90.75 93 CYS A N 1
ATOM 728 C CA . CYS A 1 93 ? -14.874 -4.811 5.458 1.00 90.75 93 CYS A CA 1
ATOM 729 C C . CYS A 1 93 ? -13.453 -4.312 5.204 1.00 90.75 93 CYS A C 1
ATOM 731 O O . CYS A 1 93 ? -12.611 -4.339 6.101 1.00 90.75 93 CYS A O 1
ATOM 733 N N . LEU A 1 94 ? -13.198 -3.793 3.998 1.00 92.69 94 LEU A N 1
ATOM 734 C CA . LEU A 1 94 ? -11.953 -3.095 3.688 1.00 92.69 94 LEU A CA 1
ATOM 735 C C . LEU A 1 94 ? -11.930 -1.741 4.401 1.00 92.69 94 LEU A C 1
ATOM 737 O O . LEU A 1 94 ? -12.740 -0.862 4.110 1.00 92.69 94 LEU A O 1
ATOM 741 N N . MET A 1 95 ? -10.976 -1.569 5.310 1.00 92.94 95 MET A N 1
ATOM 742 C CA . MET A 1 95 ? -10.880 -0.371 6.137 1.00 92.94 95 MET A CA 1
ATOM 743 C C . MET A 1 95 ? -9.908 0.634 5.540 1.00 92.94 95 MET A C 1
ATOM 745 O O . MET A 1 95 ? -10.252 1.800 5.367 1.00 92.94 95 MET A O 1
ATOM 749 N N . ARG A 1 96 ? -8.683 0.199 5.236 1.00 94.88 96 ARG A N 1
ATOM 750 C CA . ARG A 1 96 ? -7.593 1.067 4.773 1.00 94.88 96 ARG A CA 1
ATOM 751 C C . ARG A 1 96 ? -6.656 0.296 3.856 1.00 94.88 96 ARG A C 1
ATOM 753 O O . ARG A 1 96 ? -6.517 -0.918 3.982 1.00 94.88 96 ARG A O 1
ATOM 760 N N . VAL A 1 97 ? -5.978 1.003 2.959 1.00 96.88 97 VAL A N 1
ATOM 761 C CA . VAL A 1 97 ? -4.978 0.417 2.060 1.00 96.88 97 VAL A CA 1
ATOM 762 C C . VAL A 1 97 ? -3.730 1.278 2.035 1.00 96.88 97 VAL A C 1
ATOM 764 O O . VAL A 1 97 ? -3.824 2.480 1.820 1.00 96.88 97 VAL A O 1
ATOM 767 N N . VAL A 1 98 ? -2.565 0.650 2.168 1.00 97.31 98 VAL A N 1
ATOM 768 C CA . VAL A 1 98 ? -1.283 1.245 1.785 1.00 97.31 98 VAL A CA 1
ATOM 769 C C . VAL A 1 98 ? -0.855 0.616 0.462 1.00 97.31 98 VAL A C 1
ATOM 771 O O . VAL A 1 98 ? -0.619 -0.589 0.385 1.00 97.31 98 VAL A O 1
ATOM 774 N N . SER A 1 99 ? -0.804 1.414 -0.600 1.00 96.31 99 SER A N 1
ATOM 775 C CA . SER A 1 99 ? -0.479 0.970 -1.959 1.00 96.31 99 SER A CA 1
ATOM 776 C C . SER A 1 99 ? 0.864 1.537 -2.389 1.00 96.31 99 SER A C 1
ATOM 778 O O . SER A 1 99 ? 1.091 2.740 -2.296 1.00 96.31 99 SER A O 1
ATOM 780 N N . ILE A 1 100 ? 1.734 0.669 -2.903 1.00 95.62 100 ILE A N 1
ATOM 781 C CA . ILE A 1 100 ? 3.047 1.037 -3.421 1.00 95.62 100 ILE A CA 1
ATOM 782 C C . ILE A 1 100 ? 3.023 0.794 -4.920 1.00 95.62 100 ILE A C 1
ATOM 784 O O . ILE A 1 100 ? 2.938 -0.349 -5.383 1.00 95.62 100 ILE A O 1
ATOM 788 N N . GLY A 1 101 ? 3.110 1.867 -5.694 1.00 90.56 101 GLY A N 1
ATOM 789 C CA . GLY A 1 101 ? 2.993 1.790 -7.142 1.00 90.56 101 GLY A CA 1
ATOM 790 C C . GLY A 1 101 ? 3.652 2.949 -7.865 1.00 90.56 101 GLY A C 1
ATOM 791 O O . GLY A 1 101 ? 4.337 3.772 -7.273 1.00 90.56 101 GLY A O 1
ATOM 792 N N . SER A 1 102 ? 3.451 2.980 -9.174 1.00 79.00 102 SER A N 1
ATOM 793 C CA . SER A 1 102 ? 3.901 4.015 -10.094 1.00 79.00 102 SER A CA 1
ATOM 794 C C . SER A 1 102 ? 2.749 4.328 -11.052 1.00 79.00 102 SER A C 1
ATOM 796 O O . SER A 1 102 ? 2.153 3.417 -11.637 1.00 79.00 102 SER A O 1
ATOM 798 N N . TYR A 1 103 ? 2.403 5.609 -11.213 1.00 71.06 103 TYR A N 1
ATOM 799 C CA . TYR A 1 103 ? 1.350 6.039 -12.134 1.00 71.06 103 TYR A CA 1
ATOM 800 C C . TYR A 1 103 ? 1.940 6.650 -13.406 1.00 71.06 103 TYR A C 1
ATOM 802 O O . TYR A 1 103 ? 3.105 7.035 -13.460 1.00 71.06 103 TYR A O 1
ATOM 810 N N . ALA A 1 104 ? 1.135 6.752 -14.463 1.00 58.03 104 ALA A N 1
ATOM 811 C CA . ALA A 1 104 ? 1.621 7.206 -15.763 1.00 58.03 104 ALA A CA 1
ATOM 812 C C . ALA A 1 104 ? 2.301 8.582 -15.738 1.00 58.03 104 ALA A C 1
ATOM 814 O O . ALA A 1 104 ? 3.283 8.737 -16.438 1.00 58.03 104 ALA A O 1
ATOM 815 N N . LEU A 1 105 ? 1.871 9.540 -14.905 1.00 55.16 105 LEU A N 1
ATOM 816 C CA . LEU A 1 105 ? 2.551 10.844 -14.759 1.00 55.16 105 LEU A CA 1
ATOM 817 C C . LEU A 1 105 ? 4.004 10.717 -14.257 1.00 55.16 105 LEU A C 1
ATOM 819 O O . LEU A 1 105 ? 4.865 11.450 -14.725 1.00 55.16 105 LEU A O 1
ATOM 823 N N . THR A 1 106 ? 4.304 9.745 -13.390 1.00 52.50 106 THR A N 1
ATOM 824 C CA . THR A 1 106 ? 5.686 9.381 -13.011 1.00 52.50 106 THR A CA 1
ATOM 825 C C . THR A 1 106 ? 6.410 8.534 -14.061 1.00 52.50 106 THR A C 1
ATOM 827 O O . THR A 1 106 ? 7.612 8.323 -13.958 1.00 52.50 106 THR A O 1
ATOM 830 N N . ALA A 1 107 ? 5.689 8.051 -15.075 1.00 52.78 107 ALA A N 1
ATOM 831 C CA . ALA A 1 107 ? 6.213 7.288 -16.205 1.00 52.78 107 ALA A CA 1
ATOM 832 C C . ALA A 1 107 ? 6.194 8.082 -17.530 1.00 52.78 107 ALA A C 1
ATOM 834 O O . ALA A 1 107 ? 6.541 7.521 -18.561 1.00 52.78 107 ALA A O 1
ATOM 835 N N . MET A 1 108 ? 5.821 9.371 -17.528 1.00 47.81 108 MET A N 1
ATOM 836 C CA . MET A 1 108 ? 5.633 10.207 -18.733 1.00 47.81 108 MET A CA 1
ATOM 837 C C . MET A 1 108 ? 6.937 10.574 -19.471 1.00 47.81 108 MET A C 1
ATOM 839 O O . MET A 1 108 ? 6.908 11.358 -20.412 1.00 47.81 108 MET A O 1
ATOM 843 N N . GLY A 1 109 ? 8.075 10.000 -19.073 1.00 46.53 109 GLY A N 1
ATOM 844 C CA . GLY A 1 109 ? 9.321 9.997 -19.852 1.00 46.53 109 GLY A CA 1
ATOM 845 C C . GLY A 1 109 ? 9.667 8.634 -20.467 1.00 46.53 109 GLY A C 1
ATOM 846 O O . GLY A 1 109 ? 10.686 8.515 -21.138 1.00 46.53 109 GLY A O 1
ATOM 847 N N . LEU A 1 110 ? 8.847 7.606 -20.229 1.00 50.72 110 LEU A N 1
ATOM 848 C CA . LEU A 1 110 ? 9.086 6.214 -20.610 1.00 50.72 110 LEU A CA 1
ATOM 849 C C . LEU A 1 110 ? 7.950 5.745 -21.530 1.00 50.72 110 LEU A C 1
ATOM 851 O O . LEU A 1 110 ? 7.216 4.803 -21.226 1.00 50.72 110 LEU A O 1
ATOM 855 N N . ASP A 1 111 ? 7.782 6.457 -22.645 1.00 43.41 111 ASP A N 1
ATOM 856 C CA . ASP A 1 111 ? 6.892 6.071 -23.740 1.00 43.41 111 ASP A CA 1
ATOM 857 C C . ASP A 1 111 ? 7.406 4.777 -24.381 1.00 43.41 111 ASP A C 1
ATOM 859 O O . ASP A 1 111 ? 8.228 4.772 -25.295 1.00 43.41 111 ASP A O 1
ATOM 863 N N . GLY A 1 112 ? 6.926 3.650 -23.874 1.00 43.97 112 GLY A N 1
ATOM 864 C CA . GLY A 1 112 ? 7.172 2.349 -24.467 1.00 43.97 112 GLY A CA 1
ATOM 865 C C . GLY A 1 112 ? 6.733 1.242 -23.532 1.00 43.97 112 GLY A C 1
ATOM 866 O O . GLY A 1 112 ? 7.082 1.228 -22.352 1.00 43.97 112 GLY A O 1
ATOM 867 N N . GLU A 1 113 ? 5.957 0.300 -24.058 1.00 44.97 113 GLU A N 1
ATOM 868 C CA . GLU A 1 113 ? 5.759 -1.007 -23.443 1.00 44.97 113 GLU A CA 1
ATOM 869 C C . GLU A 1 113 ? 7.126 -1.594 -23.049 1.00 44.97 113 GLU A C 1
ATOM 871 O O . GLU A 1 113 ? 7.850 -2.104 -23.898 1.00 44.97 113 GLU A O 1
ATOM 876 N N . GLY A 1 114 ? 7.517 -1.476 -21.777 1.00 44.66 114 GLY A N 1
ATOM 877 C CA . GLY A 1 114 ? 8.810 -1.995 -21.325 1.00 44.66 114 GLY A CA 1
ATOM 878 C C . GLY A 1 114 ? 9.666 -1.093 -20.444 1.00 44.66 114 GLY A C 1
ATOM 879 O O . GLY A 1 114 ? 10.864 -1.338 -20.372 1.00 44.66 114 GLY A O 1
ATOM 880 N N . SER A 1 115 ? 9.111 -0.108 -19.728 1.00 49.47 115 SER A N 1
ATOM 881 C CA . SER A 1 115 ? 9.844 0.452 -18.583 1.00 49.47 115 SER A CA 1
ATOM 882 C C . SER A 1 115 ? 10.096 -0.658 -17.554 1.00 49.47 115 SER A C 1
ATOM 884 O O . SER A 1 115 ? 9.184 -1.094 -16.838 1.00 49.47 115 SER A O 1
ATOM 886 N N . THR A 1 116 ? 11.337 -1.147 -17.523 1.00 53.12 116 THR A N 1
ATOM 887 C CA . THR A 1 116 ? 11.869 -1.987 -16.452 1.00 53.12 116 THR A CA 1
ATOM 888 C C . THR A 1 116 ? 11.788 -1.196 -15.153 1.00 53.12 116 THR A C 1
ATOM 890 O O . THR A 1 116 ? 12.002 0.012 -15.148 1.00 53.12 116 THR A O 1
ATOM 893 N N . GLY A 1 117 ? 11.404 -1.855 -14.060 1.00 54.69 117 GLY A N 1
ATOM 894 C CA . GLY A 1 117 ? 10.960 -1.209 -12.819 1.00 54.69 117 GLY A CA 1
ATOM 895 C C . GLY A 1 117 ? 11.959 -0.286 -12.112 1.00 54.69 117 GLY A C 1
ATOM 896 O O . GLY A 1 117 ? 11.588 0.254 -11.075 1.00 54.69 117 GLY A O 1
ATOM 897 N N . ASP A 1 118 ? 13.161 -0.096 -12.649 1.00 59.03 118 ASP A N 1
ATOM 898 C CA . ASP A 1 118 ? 14.253 0.667 -12.044 1.00 59.03 118 ASP A CA 1
ATOM 899 C C . ASP A 1 118 ? 14.193 2.169 -12.387 1.00 59.03 118 ASP A C 1
ATOM 901 O O . ASP A 1 118 ? 14.567 2.988 -11.556 1.00 59.03 118 ASP A O 1
ATOM 905 N N . ASP A 1 119 ? 13.618 2.553 -13.537 1.00 62.06 119 ASP A N 1
ATOM 906 C CA . ASP A 1 119 ? 13.547 3.964 -13.980 1.00 62.06 119 ASP A CA 1
ATOM 907 C C . ASP A 1 119 ? 12.257 4.683 -13.546 1.00 62.06 119 ASP A C 1
ATOM 909 O O . ASP A 1 119 ? 11.982 5.819 -13.939 1.00 62.06 119 ASP A O 1
ATOM 913 N N . ARG A 1 120 ? 11.404 4.003 -12.775 1.00 72.56 120 ARG A N 1
ATOM 914 C CA . ARG A 1 120 ? 10.097 4.529 -12.369 1.00 72.56 120 ARG A CA 1
ATOM 915 C C . ARG A 1 120 ? 10.210 5.194 -11.006 1.00 72.56 120 ARG A C 1
ATOM 917 O O . ARG A 1 120 ? 10.770 4.614 -10.079 1.00 72.56 120 ARG A O 1
ATOM 924 N N . LEU A 1 121 ? 9.593 6.366 -10.864 1.00 82.25 121 LEU A N 1
ATOM 925 C CA . LEU A 1 121 ? 9.300 6.913 -9.544 1.00 82.25 121 LEU A CA 1
ATOM 926 C C . LEU A 1 121 ? 8.106 6.147 -8.962 1.00 82.25 121 LEU A C 1
ATOM 928 O O . LEU A 1 121 ? 7.037 6.065 -9.585 1.00 82.25 121 LEU A O 1
ATOM 932 N N . TYR A 1 122 ? 8.306 5.576 -7.781 1.00 89.62 122 TYR A N 1
ATOM 933 C CA . TYR A 1 122 ? 7.258 4.947 -6.993 1.00 89.62 122 TYR A CA 1
ATOM 934 C C . TYR A 1 122 ? 6.750 5.922 -5.943 1.00 89.62 122 TYR A C 1
ATOM 936 O O . TYR A 1 122 ? 7.457 6.833 -5.518 1.00 89.62 122 TYR A O 1
ATOM 944 N N . HIS A 1 123 ? 5.522 5.710 -5.505 1.00 92.19 123 HIS A N 1
ATOM 945 C CA . HIS A 1 123 ? 4.921 6.408 -4.382 1.00 92.19 123 HIS A CA 1
ATOM 946 C C . HIS A 1 123 ? 4.244 5.394 -3.466 1.00 92.19 123 HIS A C 1
ATOM 948 O O . HIS A 1 123 ? 3.758 4.353 -3.922 1.00 92.19 123 HIS A O 1
ATOM 954 N N . ALA A 1 124 ? 4.240 5.710 -2.177 1.00 95.62 124 ALA A N 1
ATOM 955 C CA . ALA A 1 124 ? 3.417 5.035 -1.190 1.00 95.62 124 ALA A CA 1
ATOM 956 C C . ALA A 1 124 ? 2.214 5.925 -0.890 1.00 95.62 124 ALA A C 1
ATOM 958 O O . ALA A 1 124 ? 2.388 7.064 -0.463 1.00 95.62 124 ALA A O 1
ATOM 959 N N . ASP A 1 125 ? 1.015 5.400 -1.098 1.00 95.50 125 ASP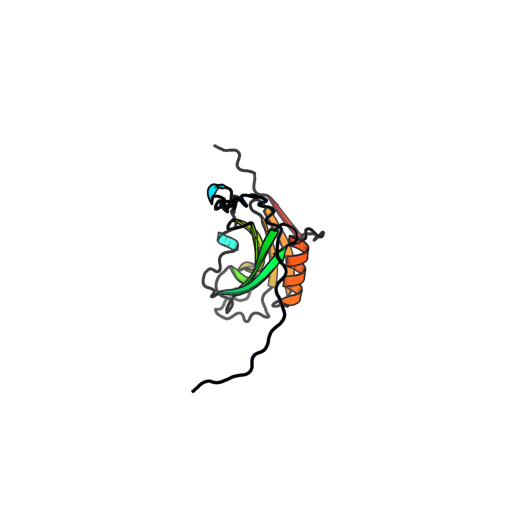 A N 1
ATOM 960 C CA . ASP A 1 125 ? -0.239 6.085 -0.804 1.00 95.50 125 ASP A CA 1
ATOM 961 C C . ASP A 1 125 ? -1.007 5.339 0.284 1.00 95.50 125 ASP A C 1
ATOM 963 O O . ASP A 1 125 ? -1.165 4.119 0.206 1.00 95.50 125 ASP A O 1
ATOM 967 N N . LEU A 1 126 ? -1.541 6.080 1.248 1.00 96.25 126 LEU A N 1
ATOM 968 C CA . LEU A 1 126 ? -2.593 5.648 2.154 1.00 96.25 126 LEU A CA 1
ATOM 969 C C . LEU A 1 126 ? -3.952 6.041 1.571 1.00 96.25 126 LEU A C 1
ATOM 971 O O . LEU A 1 126 ? -4.196 7.203 1.256 1.00 96.25 126 LEU A O 1
ATOM 975 N N . TYR A 1 127 ? -4.844 5.066 1.484 1.00 95.06 127 TYR A N 1
ATOM 976 C CA . TYR A 1 127 ? -6.241 5.242 1.124 1.00 95.06 127 TYR A CA 1
ATOM 977 C C . TYR A 1 127 ? -7.118 4.786 2.287 1.00 95.06 127 TYR A C 1
ATOM 979 O O . TYR A 1 127 ? -7.163 3.596 2.612 1.00 95.06 127 TYR A O 1
ATOM 987 N N . GLU A 1 128 ? -7.845 5.722 2.880 1.00 94.06 128 GLU A N 1
ATOM 988 C CA . GLU A 1 128 ? -8.919 5.456 3.840 1.00 94.06 128 GLU A CA 1
ATOM 989 C C . GLU A 1 128 ? -10.264 5.763 3.164 1.00 94.06 128 GLU A C 1
ATOM 991 O O . GLU A 1 128 ? -10.275 6.363 2.087 1.00 94.06 128 GLU A O 1
ATOM 996 N N . PRO A 1 129 ? -11.421 5.393 3.740 1.00 92.19 129 PRO A N 1
ATOM 997 C CA . PRO A 1 129 ? -12.700 5.465 3.028 1.00 92.19 129 PRO A CA 1
ATOM 998 C C . PRO A 1 129 ? -12.989 6.843 2.411 1.00 92.19 129 PRO A C 1
ATOM 1000 O O . PRO A 1 129 ? -13.444 6.931 1.271 1.00 92.19 129 PRO A O 1
ATOM 1003 N N . ASN A 1 130 ? -12.613 7.908 3.129 1.00 89.38 130 ASN A N 1
ATOM 1004 C CA . ASN A 1 130 ? -12.853 9.300 2.745 1.00 89.38 130 ASN A CA 1
ATOM 1005 C C . ASN A 1 130 ? -11.575 10.139 2.588 1.00 89.38 130 ASN A C 1
ATOM 1007 O O . ASN A 1 130 ? -11.675 11.350 2.413 1.00 89.38 130 ASN A O 1
ATOM 1011 N N . SER A 1 131 ? -10.379 9.554 2.656 1.00 92.44 131 SER A N 1
ATOM 1012 C CA . SER A 1 131 ? -9.124 10.311 2.564 1.00 92.44 131 SER A CA 1
ATOM 1013 C C . SER A 1 131 ? -8.085 9.582 1.718 1.00 92.44 131 SER A C 1
ATOM 1015 O O . SER A 1 131 ? -8.093 8.358 1.576 1.00 92.44 131 SER A O 1
ATOM 1017 N N . HIS A 1 132 ? -7.186 10.367 1.142 1.00 93.25 132 HIS A N 1
ATOM 1018 C CA . HIS A 1 132 ? -5.972 9.905 0.487 1.00 93.25 132 HIS A CA 1
ATOM 1019 C C . HIS A 1 132 ? -4.792 10.692 1.052 1.00 93.25 132 HIS A C 1
ATOM 1021 O O . HIS A 1 132 ? -4.888 11.904 1.246 1.00 93.25 132 HIS A O 1
ATOM 1027 N N . ALA A 1 133 ? -3.679 10.016 1.309 1.00 93.88 133 ALA A N 1
ATOM 1028 C CA . ALA A 1 133 ? -2.433 10.660 1.686 1.00 93.88 133 ALA A CA 1
ATOM 1029 C C . ALA A 1 133 ? -1.245 10.005 0.982 1.00 93.88 133 ALA A C 1
ATOM 1031 O O . ALA A 1 133 ? -1.119 8.786 0.969 1.00 93.88 133 ALA A O 1
ATOM 1032 N N . THR A 1 134 ? -0.337 10.812 0.450 1.00 94.88 134 THR A N 1
ATOM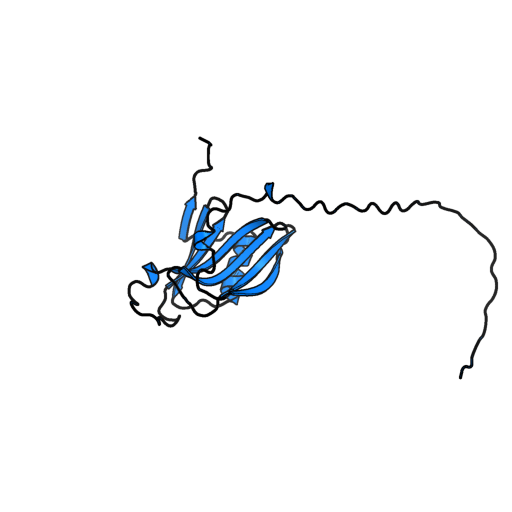 1033 C CA . THR A 1 134 ? 0.945 10.339 -0.076 1.00 94.88 134 THR A CA 1
ATOM 1034 C C . THR A 1 134 ? 1.931 10.269 1.081 1.00 94.88 134 THR A C 1
ATOM 1036 O O . THR A 1 134 ? 2.232 11.289 1.696 1.00 94.88 134 THR A O 1
ATOM 1039 N N . LEU A 1 135 ? 2.452 9.085 1.377 1.00 95.31 135 LEU A N 1
ATOM 1040 C CA . LEU A 1 135 ? 3.396 8.831 2.468 1.00 95.31 135 LEU A CA 1
ATOM 1041 C C . LEU A 1 135 ? 4.854 9.043 2.047 1.00 95.31 135 LEU A C 1
ATOM 1043 O O . LEU A 1 135 ? 5.711 9.288 2.889 1.00 95.31 135 LEU A O 1
ATOM 1047 N N . GLY A 1 136 ? 5.154 8.949 0.751 1.00 92.88 136 GLY A N 1
ATOM 1048 C CA . GLY A 1 136 ? 6.516 9.113 0.255 1.00 92.88 136 GLY A CA 1
ATOM 1049 C C . GLY A 1 136 ? 6.668 8.820 -1.230 1.00 92.88 136 GLY A C 1
ATOM 1050 O O . GLY A 1 136 ? 5.776 8.247 -1.858 1.00 92.88 136 GLY A O 1
ATOM 1051 N N . PHE A 1 137 ? 7.830 9.199 -1.762 1.00 91.50 137 PHE A N 1
ATOM 1052 C CA . PHE A 1 137 ? 8.281 8.894 -3.117 1.00 91.50 137 PHE A CA 1
ATOM 1053 C C . PHE A 1 137 ? 9.616 8.149 -3.067 1.00 91.50 137 PHE A C 1
ATOM 1055 O O . PHE A 1 137 ? 10.441 8.422 -2.196 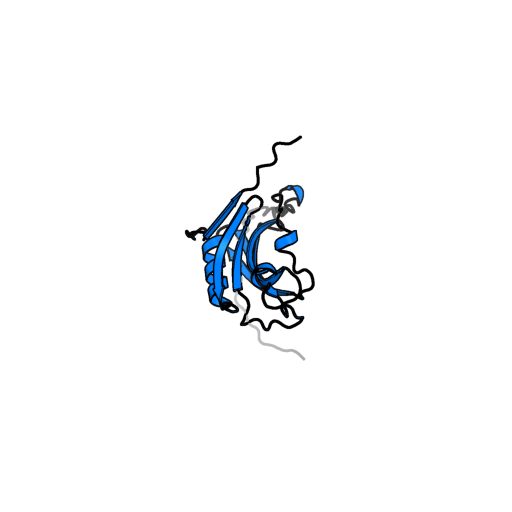1.00 91.50 137 PHE A O 1
ATOM 1062 N N . TYR A 1 138 ? 9.827 7.229 -4.006 1.00 89.81 138 TYR A N 1
ATOM 1063 C CA . TYR A 1 138 ? 10.990 6.344 -4.035 1.00 89.81 138 TYR A CA 1
ATOM 1064 C C . TYR A 1 138 ? 11.531 6.222 -5.456 1.00 89.81 138 TYR A C 1
ATOM 1066 O O . TYR A 1 138 ? 10.775 5.968 -6.398 1.00 89.81 138 TYR A O 1
ATOM 1074 N N . GLU A 1 139 ? 12.841 6.396 -5.602 1.00 85.38 139 GLU A N 1
ATOM 1075 C CA . GLU A 1 139 ? 13.554 6.098 -6.841 1.00 85.38 139 GLU A CA 1
ATOM 1076 C C . GLU A 1 139 ? 13.799 4.590 -6.933 1.00 85.38 139 GLU A C 1
ATOM 1078 O O . GLU A 1 139 ? 14.369 3.987 -6.021 1.00 85.38 139 GLU A O 1
ATOM 1083 N N . GLY A 1 140 ? 13.347 3.976 -8.028 1.00 84.00 140 GLY A N 1
ATOM 1084 C CA . GLY A 1 140 ? 13.380 2.527 -8.181 1.00 84.00 140 GLY A CA 1
ATOM 1085 C C . GLY A 1 140 ? 12.398 1.804 -7.255 1.00 84.00 140 GLY A C 1
ATOM 1086 O O . GLY A 1 140 ? 11.734 2.388 -6.395 1.00 84.00 140 GLY A O 1
ATOM 1087 N N . LYS A 1 141 ? 12.255 0.493 -7.467 1.00 88.75 141 LYS A N 1
ATOM 1088 C CA . LYS A 1 141 ? 11.301 -0.319 -6.706 1.00 88.75 141 LYS A CA 1
ATOM 1089 C C . LYS A 1 141 ? 11.761 -0.445 -5.243 1.00 88.75 141 LYS A C 1
ATOM 1091 O O . LYS A 1 141 ? 12.801 -1.064 -5.013 1.00 88.75 141 LYS A O 1
ATOM 1096 N N . PRO A 1 142 ? 10.989 0.043 -4.253 1.00 91.12 142 PRO A N 1
ATOM 1097 C CA . PRO A 1 142 ? 11.386 -0.061 -2.853 1.00 91.12 142 PRO A CA 1
ATOM 1098 C C . PRO A 1 142 ? 11.384 -1.517 -2.368 1.00 91.12 142 PRO A C 1
ATOM 1100 O O . PRO A 1 142 ? 10.688 -2.388 -2.915 1.00 91.12 142 PRO A O 1
ATOM 1103 N N . ASN A 1 143 ? 12.167 -1.794 -1.324 1.00 94.62 143 ASN A N 1
ATOM 1104 C CA . ASN A 1 143 ? 12.241 -3.122 -0.729 1.00 94.62 143 ASN A CA 1
ATOM 1105 C C . ASN A 1 143 ? 10.910 -3.482 -0.044 1.00 94.62 143 ASN A C 1
ATOM 1107 O O . ASN A 1 143 ? 10.284 -2.652 0.613 1.00 94.62 143 ASN A O 1
ATOM 1111 N N . LEU A 1 144 ? 10.469 -4.732 -0.197 1.00 95.31 144 LEU A N 1
ATOM 1112 C CA . LEU A 1 144 ? 9.204 -5.199 0.368 1.00 95.31 144 LEU A CA 1
ATOM 1113 C C . LEU A 1 144 ? 9.162 -5.097 1.900 1.00 95.31 144 LEU A C 1
ATOM 1115 O O . LEU A 1 144 ? 8.144 -4.678 2.442 1.00 95.31 144 LEU A O 1
ATOM 1119 N N . ASP A 1 145 ? 10.249 -5.438 2.593 1.00 96.88 145 ASP A N 1
ATOM 1120 C CA . ASP A 1 145 ? 10.302 -5.427 4.058 1.00 96.88 145 ASP A CA 1
ATOM 1121 C C . ASP A 1 145 ? 10.213 -3.996 4.609 1.00 96.88 145 ASP A C 1
ATOM 1123 O O . ASP A 1 145 ? 9.534 -3.759 5.608 1.00 96.88 145 ASP A O 1
ATOM 1127 N N . GLU A 1 146 ? 10.825 -3.027 3.922 1.00 96.25 146 GLU A N 1
ATOM 1128 C CA . GLU A 1 146 ? 10.718 -1.601 4.261 1.00 96.25 146 GLU A CA 1
ATOM 1129 C C . GLU A 1 146 ? 9.287 -1.090 4.071 1.00 96.25 146 GLU A C 1
ATOM 1131 O O . GLU A 1 146 ? 8.748 -0.391 4.931 1.00 96.25 146 GLU A O 1
ATOM 1136 N N . MET A 1 147 ? 8.640 -1.471 2.966 1.00 96.94 147 MET A N 1
ATOM 1137 C CA . MET A 1 147 ? 7.257 -1.072 2.689 1.00 96.94 147 MET A CA 1
ATOM 1138 C C . MET A 1 147 ? 6.264 -1.752 3.630 1.00 96.94 147 MET A C 1
ATOM 1140 O O . MET A 1 147 ? 5.289 -1.124 4.044 1.00 96.94 147 MET A O 1
ATOM 1144 N N . ARG A 1 148 ? 6.536 -2.999 4.033 1.00 96.88 148 ARG A N 1
ATOM 1145 C CA . ARG A 1 148 ? 5.778 -3.684 5.082 1.00 96.88 148 ARG A CA 1
ATOM 1146 C C . ARG A 1 148 ? 5.903 -2.936 6.401 1.00 96.88 148 ARG A C 1
ATOM 1148 O O . ARG A 1 148 ? 4.887 -2.678 7.036 1.00 96.88 148 ARG A O 1
ATOM 1155 N N . ALA A 1 149 ? 7.117 -2.557 6.803 1.00 95.44 149 ALA A N 1
ATOM 1156 C CA . ALA A 1 149 ? 7.333 -1.798 8.032 1.00 95.44 149 ALA A CA 1
ATOM 1157 C C . ALA A 1 149 ? 6.574 -0.459 8.015 1.00 95.44 149 ALA A C 1
ATOM 1159 O O . ALA A 1 149 ? 5.860 -0.162 8.971 1.00 95.44 149 ALA A O 1
ATOM 1160 N N . LEU A 1 150 ? 6.641 0.290 6.907 1.00 95.62 150 LEU A N 1
ATOM 1161 C CA . LEU A 1 150 ? 5.863 1.517 6.712 1.00 95.62 150 LEU A CA 1
ATOM 1162 C C . LEU A 1 150 ? 4.356 1.267 6.876 1.00 95.62 150 LEU A C 1
ATOM 1164 O O . LEU A 1 150 ? 3.696 1.958 7.653 1.00 95.62 150 LEU A O 1
ATOM 1168 N N . ALA A 1 151 ? 3.812 0.265 6.180 1.00 95.88 151 ALA A N 1
ATOM 1169 C CA . ALA A 1 151 ? 2.392 -0.064 6.250 1.00 95.88 151 ALA A CA 1
ATOM 1170 C C . ALA A 1 151 ? 1.964 -0.469 7.669 1.00 95.88 151 ALA A C 1
ATOM 1172 O O . ALA A 1 151 ? 0.933 -0.014 8.160 1.00 95.88 151 ALA A O 1
ATOM 1173 N N . MET A 1 152 ? 2.773 -1.270 8.368 1.00 94.19 152 MET A N 1
ATOM 1174 C CA . MET A 1 152 ? 2.491 -1.667 9.749 1.00 94.19 152 MET A CA 1
ATOM 1175 C C . MET A 1 152 ? 2.528 -0.484 10.718 1.00 94.19 152 MET A C 1
ATOM 1177 O O . MET A 1 152 ? 1.695 -0.436 11.625 1.00 94.19 152 MET A O 1
ATOM 1181 N N . SER A 1 153 ? 3.436 0.479 10.532 1.00 93.12 153 SER A N 1
ATOM 1182 C CA . SER A 1 153 ? 3.445 1.719 11.316 1.00 93.12 153 SER A CA 1
ATOM 1183 C C . SER A 1 153 ? 2.151 2.511 11.117 1.00 93.12 153 SER A C 1
ATOM 1185 O O . SER A 1 153 ? 1.535 2.905 12.107 1.00 93.12 153 SER A O 1
ATOM 1187 N N . VAL A 1 154 ? 1.677 2.650 9.873 1.00 93.00 154 VAL A N 1
ATOM 1188 C CA . VAL A 1 154 ? 0.389 3.299 9.565 1.00 93.00 154 VAL A CA 1
ATOM 1189 C C . VAL A 1 154 ? -0.781 2.566 10.226 1.00 93.00 154 VAL A C 1
ATOM 1191 O O . VAL A 1 154 ? -1.602 3.181 10.911 1.00 93.00 154 VAL A O 1
ATOM 1194 N N . PHE A 1 155 ? -0.867 1.242 10.070 1.00 92.62 155 PHE A N 1
ATOM 1195 C CA . PHE A 1 155 ? -1.997 0.480 10.608 1.00 92.62 155 PHE A CA 1
ATOM 1196 C C . PHE A 1 155 ? -1.989 0.381 12.133 1.00 92.62 155 PHE A C 1
ATOM 1198 O O . PHE A 1 155 ? -3.055 0.341 12.748 1.00 92.62 155 PHE A O 1
ATOM 1205 N N . SER A 1 156 ? -0.807 0.452 12.746 1.00 88.31 156 SER A N 1
ATOM 1206 C CA . SER A 1 156 ? -0.634 0.542 14.200 1.00 88.31 156 SER A CA 1
ATOM 1207 C C . SER A 1 156 ? -0.835 1.959 14.754 1.00 88.31 156 SER A C 1
ATOM 1209 O O . SER A 1 156 ? -0.619 2.164 15.947 1.00 88.31 156 SER A O 1
ATOM 1211 N N . GLU A 1 157 ? -1.229 2.924 13.911 1.00 81.50 157 GLU A N 1
ATOM 1212 C CA . GLU A 1 157 ? -1.410 4.345 14.254 1.00 81.50 157 GLU A CA 1
ATOM 1213 C C . GLU A 1 157 ? -0.168 4.999 14.860 1.00 81.50 157 GLU A C 1
ATOM 1215 O O . GLU A 1 157 ? -0.245 5.933 15.662 1.00 81.50 157 GLU A O 1
ATOM 1220 N N . GLN A 1 158 ? 1.007 4.514 14.469 1.00 81.94 158 GLN A N 1
ATOM 1221 C CA . GLN A 1 158 ? 2.223 5.259 14.726 1.00 81.94 158 GLN A CA 1
ATOM 1222 C C . GLN A 1 158 ? 2.215 6.512 13.844 1.00 81.94 158 GLN A C 1
ATOM 1224 O O . GLN A 1 158 ? 1.771 6.440 12.695 1.00 81.94 158 GLN A O 1
ATOM 1229 N N . PRO A 1 159 ? 2.701 7.659 14.348 1.00 78.94 159 PRO A N 1
ATOM 1230 C CA . PRO A 1 159 ? 2.778 8.868 13.545 1.00 78.94 159 PRO A CA 1
ATOM 1231 C C . PRO A 1 159 ? 3.620 8.625 12.288 1.00 78.94 159 PRO A C 1
ATOM 1233 O O . PRO A 1 159 ? 4.810 8.326 12.379 1.00 78.94 159 PRO A O 1
ATOM 1236 N N . VAL A 1 160 ? 2.993 8.765 11.123 1.00 85.31 160 VAL A N 1
ATOM 1237 C CA . VAL A 1 160 ? 3.654 8.825 9.818 1.00 85.31 160 VAL A CA 1
ATOM 1238 C C . VAL A 1 160 ? 3.222 10.142 9.193 1.00 85.31 160 VAL A C 1
ATOM 1240 O O . VAL A 1 160 ? 2.038 10.335 8.926 1.00 85.31 160 VAL A O 1
ATOM 1243 N N . GLU A 1 161 ? 4.159 11.072 9.021 1.00 87.31 161 GLU A N 1
ATOM 1244 C CA . GLU A 1 161 ? 3.857 12.374 8.426 1.00 87.31 161 GLU A CA 1
ATOM 1245 C C . GLU A 1 161 ? 3.691 12.221 6.907 1.00 87.31 161 GLU A C 1
ATOM 1247 O O . GLU A 1 161 ? 4.635 11.797 6.234 1.00 87.31 161 GLU A O 1
ATOM 1252 N N . PRO A 1 162 ? 2.511 12.536 6.343 1.00 88.44 162 PRO A N 1
ATOM 1253 C CA . PRO A 1 162 ? 2.316 12.458 4.908 1.00 88.44 162 PRO A CA 1
ATOM 1254 C C . PRO A 1 162 ? 3.019 13.620 4.199 1.00 88.44 162 PRO A C 1
ATOM 1256 O O . PRO A 1 162 ? 3.068 14.748 4.686 1.00 88.44 162 PRO A O 1
ATOM 1259 N N . VAL A 1 163 ? 3.492 13.357 2.985 1.00 89.56 163 VAL A N 1
ATOM 1260 C CA . VAL A 1 163 ? 4.008 14.372 2.057 1.00 89.56 163 VAL A CA 1
ATOM 1261 C C . VAL A 1 163 ? 2.874 15.255 1.526 1.00 89.56 163 VAL A C 1
ATOM 1263 O O . VAL A 1 163 ? 3.061 16.449 1.299 1.00 89.56 163 VAL A O 1
ATOM 1266 N N . SER A 1 164 ? 1.688 14.678 1.321 1.00 89.19 164 SER A N 1
ATOM 1267 C CA . SER A 1 164 ? 0.478 15.402 0.916 1.00 89.19 164 SER A CA 1
ATOM 1268 C C . SER A 1 164 ? -0.776 14.642 1.332 1.00 89.19 164 SER A C 1
ATOM 1270 O O . SER A 1 164 ? -0.737 13.418 1.411 1.00 89.19 164 SER A O 1
ATOM 1272 N N . GLN A 1 165 ? -1.899 15.337 1.523 1.00 87.94 165 GLN A N 1
ATOM 1273 C CA . GLN A 1 165 ? -3.170 14.726 1.917 1.00 87.94 165 GLN A CA 1
ATOM 1274 C C . GLN A 1 165 ? -4.358 15.407 1.228 1.00 87.94 165 GLN A C 1
ATOM 1276 O O . GLN A 1 165 ? -4.343 16.614 0.992 1.00 87.94 165 GLN A O 1
ATOM 1281 N N . THR A 1 166 ? -5.381 14.620 0.904 1.00 85.62 166 THR A N 1
ATOM 1282 C CA . THR A 1 166 ? -6.672 15.052 0.363 1.00 85.62 166 THR A CA 1
ATOM 1283 C C . THR A 1 166 ? -7.798 14.376 1.141 1.00 85.62 166 THR A C 1
ATOM 1285 O O . THR A 1 166 ? -7.786 13.162 1.329 1.00 85.62 166 THR A O 1
ATOM 1288 N N . GLU A 1 167 ? -8.800 15.148 1.553 1.00 84.88 167 GLU A N 1
ATOM 1289 C CA . GLU A 1 167 ? -10.028 14.637 2.168 1.00 84.88 167 GLU A CA 1
ATOM 1290 C C . GLU A 1 167 ? -11.197 14.809 1.196 1.00 84.88 167 GLU A C 1
ATOM 1292 O O . GLU A 1 167 ? -11.359 15.861 0.571 1.00 84.88 167 GLU A O 1
ATOM 1297 N N . LEU A 1 168 ? -12.013 13.769 1.047 1.00 76.12 168 LEU A N 1
ATOM 1298 C CA . LEU A 1 168 ? -13.266 13.847 0.313 1.00 76.12 168 LEU A CA 1
ATOM 1299 C C . LEU A 1 168 ? -14.338 14.435 1.236 1.00 76.12 168 LEU A C 1
ATOM 1301 O O . LEU A 1 168 ? -14.409 14.056 2.407 1.00 76.12 168 LEU A O 1
ATOM 1305 N N . PRO A 1 169 ? -15.208 15.329 0.734 1.00 73.88 169 PRO A N 1
ATOM 1306 C CA . PRO A 1 169 ? -16.321 15.816 1.529 1.00 73.88 169 PRO A CA 1
ATOM 1307 C C . PRO A 1 169 ? -17.180 14.627 1.968 1.00 73.88 169 PRO A C 1
ATOM 1309 O O . PRO A 1 169 ? -17.588 13.806 1.139 1.00 73.88 169 PRO A O 1
ATOM 1312 N N . ASN A 1 170 ? -17.460 14.540 3.272 1.00 63.53 170 ASN A N 1
ATOM 1313 C CA . ASN A 1 170 ? -18.462 13.617 3.791 1.00 63.53 170 ASN A CA 1
ATOM 1314 C C . ASN A 1 170 ? -19.756 13.891 3.027 1.00 63.53 170 ASN A C 1
ATOM 1316 O O . ASN A 1 170 ? -20.227 15.027 3.025 1.00 63.53 170 ASN A O 1
ATOM 1320 N N . GLY A 1 171 ? -20.289 12.879 2.341 1.00 53.44 171 GLY A N 1
ATOM 1321 C CA . GLY A 1 171 ? -21.511 13.021 1.562 1.00 53.44 171 GLY A CA 1
ATOM 1322 C C . GLY A 1 171 ? -22.662 13.454 2.464 1.00 53.44 171 GLY A C 1
ATOM 1323 O O . GLY A 1 171 ? -23.312 12.621 3.085 1.00 53.44 171 GLY A O 1
ATOM 1324 N N . THR A 1 172 ? -22.918 14.755 2.558 1.00 44.53 172 THR A N 1
ATOM 1325 C CA . THR A 1 172 ? -24.218 15.261 2.976 1.00 44.53 172 THR A CA 1
ATOM 1326 C C . THR A 1 172 ? -25.138 15.010 1.799 1.00 44.53 172 THR A C 1
ATOM 1328 O O . THR A 1 172 ? -24.899 15.552 0.722 1.00 44.53 172 THR A O 1
ATOM 1331 N N . GLY A 1 173 ? -26.101 14.111 1.990 1.00 48.72 173 GLY A N 1
ATOM 1332 C CA . GLY A 1 173 ? -27.030 13.701 0.950 1.00 48.72 173 GLY A CA 1
ATOM 1333 C C . GLY A 1 173 ? -27.692 14.879 0.241 1.00 48.72 173 GLY A C 1
ATOM 1334 O O . GLY A 1 173 ? -28.076 15.863 0.873 1.00 48.72 173 GLY A O 1
ATOM 1335 N N . GLU A 1 174 ? -27.851 14.705 -1.064 1.00 34.97 174 GLU A N 1
ATOM 1336 C CA . GLU A 1 174 ? -28.939 15.268 -1.857 1.00 34.97 174 GLU A CA 1
ATOM 1337 C C . GLU A 1 174 ? -29.683 14.107 -2.521 1.00 34.97 174 GLU A C 1
ATOM 1339 O O . GLU A 1 174 ? -29.002 13.152 -2.968 1.00 34.97 174 GLU A O 1
#

pLDDT: mean 75.41, std 21.25, range [33.88, 97.81]

Sequence (174 aa):
MFPWLRTAFKRGCFLVVAISTTLGWATVPLAAQAADSCPDYRWSGFTNPGPQEFKVVDAYPTSRGREVHEVLFGPLKGKYAKAYLFAEFEGDCLMRVVSIGSYALTAMGLDGEGSTGDDRLYHADLYEPNSHATLGFYEGKPNLDEMRALAMSVFSEQPVEPVSQTELPNGTGE

Organism: NCBI:txid985055

Foldseek 3Di:
DDDDDDDDDDDDDDDDDPPPDPPPVPPPPPPPPDPVPAFQAPCCVQPPQVPWDKDFDDWDQDPVQKIWTKMATDDFDDQRGFGIKIFIDNRPHTFKMWTKTAGVVQVVVPPDDDPDQQQGKIWIWIGGRFKIFTLDIDRGDDDPVVSVVVVVCVVNVNDRDTPDMDGHPDDPDD

Secondary structure (DSSP, 8-state):
----------------------------------GGGS---TTHHHHS-TTS-EEEEEEEE-TTS-EEEEEEE-S--STEEEEEEEEEEETTEEEEEEEEEEEGGGGTT--STT--TTSSEEEEEEEETTEEEEEEEEESPPPHHHHHHHHHHHHTT-----SEEEEPPP----

Radius of gyration: 26.69 Å; chains: 1; bounding box: 43×79×71 Å